Protein AF-A0A1B9JXK5-F1 (afdb_monomer_lite)

Sequence (72 aa):
MKIIVTRDDMIAVKQCSRGGREFFKRHGLDWNQFLKEGIDAEILKSTNDAMANQVIEHAERRTWVEVRKSKL

Radius of gyration: 12.25 Å; chains: 1; bounding box: 25×22×37 Å

Structure (mmCIF, N/CA/C/O backbone):
data_AF-A0A1B9JXK5-F1
#
_entry.id   AF-A0A1B9JXK5-F1
#
loop_
_atom_site.group_PDB
_atom_site.id
_atom_site.type_symbol
_atom_site.label_atom_id
_atom_site.label_alt_id
_atom_site.label_comp_id
_atom_site.label_asym_id
_atom_site.label_entity_id
_atom_site.label_seq_id
_atom_site.pdbx_PDB_ins_code
_atom_site.Cartn_x
_atom_site.Cartn_y
_atom_site.Cartn_z
_atom_site.occupancy
_atom_site.B_iso_or_equiv
_atom_site.auth_seq_id
_atom_site.auth_comp_id
_atom_site.auth_asym_id
_atom_site.auth_atom_id
_atom_site.pdbx_PDB_model_num
ATOM 1 N N . MET A 1 1 ? -6.291 -3.609 14.672 1.00 69.00 1 MET A N 1
ATOM 2 C CA . MET A 1 1 ? -5.096 -2.782 14.397 1.00 69.00 1 MET A CA 1
ATOM 3 C C . MET A 1 1 ? -5.226 -2.302 12.967 1.00 69.00 1 MET A C 1
ATOM 5 O O . MET A 1 1 ? -5.454 -3.143 12.110 1.00 69.00 1 MET A O 1
ATOM 9 N N . LYS A 1 2 ? -5.211 -0.990 12.723 1.00 87.94 2 LYS A N 1
ATOM 10 C CA . LYS A 1 2 ? -5.380 -0.443 11.371 1.00 87.94 2 LYS A CA 1
ATOM 11 C C . LYS A 1 2 ? -4.026 -0.464 10.665 1.00 87.94 2 LYS A C 1
ATOM 13 O O . LYS A 1 2 ? -3.078 0.110 11.194 1.00 87.94 2 LYS A O 1
ATOM 18 N N . ILE A 1 3 ? -3.930 -1.147 9.527 1.00 95.44 3 ILE A N 1
ATOM 19 C CA . ILE A 1 3 ? -2.685 -1.265 8.759 1.00 95.44 3 ILE A CA 1
ATOM 20 C C . ILE A 1 3 ? -2.802 -0.340 7.559 1.00 95.44 3 ILE A C 1
ATOM 22 O O . ILE A 1 3 ? -3.707 -0.487 6.741 1.00 95.44 3 ILE A O 1
ATOM 26 N N . ILE A 1 4 ? -1.908 0.644 7.493 1.00 97.00 4 ILE A N 1
ATOM 27 C CA . ILE A 1 4 ? -1.858 1.591 6.384 1.00 97.00 4 ILE A CA 1
ATOM 28 C C . ILE A 1 4 ? -0.830 1.094 5.382 1.00 97.00 4 ILE A C 1
ATOM 30 O O . ILE A 1 4 ? 0.360 0.994 5.691 1.00 97.00 4 ILE A O 1
ATOM 34 N N . VAL A 1 5 ? -1.312 0.794 4.182 1.00 96.94 5 VAL A N 1
ATOM 35 C CA . VAL A 1 5 ? -0.488 0.476 3.026 1.00 96.94 5 VAL A CA 1
ATOM 36 C C . VAL A 1 5 ? -0.016 1.779 2.405 1.00 96.94 5 VAL A C 1
ATOM 38 O O . VAL A 1 5 ? -0.812 2.682 2.143 1.00 96.94 5 VAL A O 1
ATOM 41 N N . THR A 1 6 ? 1.284 1.879 2.166 1.00 96.62 6 THR A N 1
ATOM 42 C CA . THR A 1 6 ? 1.917 3.083 1.626 1.00 96.62 6 THR A CA 1
ATOM 43 C C . THR A 1 6 ? 2.579 2.806 0.283 1.00 96.62 6 THR A C 1
ATOM 45 O O . THR A 1 6 ? 2.751 1.662 -0.142 1.00 96.62 6 THR A O 1
ATOM 48 N N . ARG A 1 7 ? 3.007 3.875 -0.395 1.00 95.44 7 ARG A N 1
ATOM 49 C CA . ARG A 1 7 ? 3.826 3.765 -1.607 1.00 95.44 7 ARG A CA 1
ATOM 50 C C . ARG A 1 7 ? 5.099 2.941 -1.375 1.00 95.44 7 ARG A C 1
ATOM 52 O O . ARG A 1 7 ? 5.518 2.238 -2.289 1.00 95.44 7 ARG A O 1
ATOM 59 N N . ASP A 1 8 ? 5.711 3.038 -0.197 1.00 94.88 8 ASP A N 1
ATOM 60 C CA . ASP A 1 8 ? 6.956 2.327 0.109 1.00 94.88 8 ASP A CA 1
ATOM 61 C C . ASP A 1 8 ? 6.752 0.807 0.088 1.00 94.88 8 ASP A C 1
ATOM 63 O O . ASP A 1 8 ? 7.518 0.086 -0.548 1.00 94.88 8 ASP A O 1
ATOM 67 N N . ASP A 1 9 ? 5.625 0.340 0.637 1.00 96.12 9 ASP A N 1
ATOM 68 C CA . ASP A 1 9 ? 5.225 -1.069 0.579 1.00 96.12 9 ASP A CA 1
ATOM 69 C C . ASP A 1 9 ? 5.094 -1.547 -0.875 1.00 96.12 9 ASP A C 1
ATOM 71 O O . ASP A 1 9 ? 5.553 -2.631 -1.231 1.00 96.12 9 ASP A O 1
ATOM 75 N N . MET A 1 10 ? 4.536 -0.698 -1.741 1.00 95.25 10 MET A N 1
ATOM 76 C CA . MET A 1 10 ? 4.393 -0.962 -3.173 1.00 95.25 10 MET A CA 1
ATOM 77 C C . MET A 1 10 ? 5.758 -1.066 -3.883 1.00 95.25 10 MET A C 1
ATOM 79 O O . MET A 1 10 ? 5.963 -1.938 -4.731 1.00 95.25 10 MET A O 1
ATOM 83 N N . ILE A 1 11 ? 6.712 -0.200 -3.523 1.00 94.06 11 ILE A N 1
ATOM 84 C CA . ILE A 1 11 ? 8.082 -0.215 -4.061 1.00 94.06 11 ILE A CA 1
ATOM 85 C C . ILE A 1 11 ? 8.833 -1.465 -3.593 1.00 94.06 11 ILE A C 1
ATOM 87 O O . ILE A 1 11 ? 9.501 -2.111 -4.403 1.00 94.06 11 ILE A O 1
ATOM 91 N N . ALA A 1 12 ? 8.698 -1.839 -2.320 1.00 95.62 12 ALA A N 1
ATOM 92 C CA . ALA A 1 12 ? 9.375 -2.992 -1.736 1.00 95.62 12 ALA A CA 1
ATOM 93 C C . ALA A 1 12 ? 8.993 -4.313 -2.424 1.00 95.62 12 ALA A C 1
ATOM 95 O O . ALA A 1 12 ? 9.845 -5.181 -2.622 1.00 95.62 12 ALA A O 1
ATOM 96 N N . VAL A 1 13 ? 7.741 -4.436 -2.879 1.00 95.81 13 VAL A N 1
ATOM 97 C CA . VAL A 1 13 ? 7.270 -5.592 -3.662 1.00 95.81 13 VAL A CA 1
ATOM 98 C C . VAL A 1 13 ? 7.430 -5.424 -5.180 1.00 95.81 13 VAL A C 1
ATOM 100 O O . VAL A 1 13 ? 6.886 -6.209 -5.952 1.00 95.81 13 VAL A O 1
ATOM 103 N N . LYS A 1 14 ? 8.197 -4.422 -5.632 1.00 94.69 14 LYS A N 1
ATOM 104 C CA . LYS A 1 14 ? 8.512 -4.152 -7.051 1.00 94.69 14 LYS A CA 1
ATOM 105 C C . LYS A 1 14 ? 7.281 -3.909 -7.934 1.00 94.69 14 LYS A C 1
ATOM 107 O O . LYS A 1 14 ? 7.315 -4.155 -9.141 1.00 94.69 14 LYS A O 1
ATOM 112 N N . GLN A 1 15 ? 6.204 -3.390 -7.355 1.00 91.38 15 GLN A N 1
ATOM 113 C CA . GLN A 1 15 ? 5.013 -3.005 -8.103 1.00 91.38 15 GLN A CA 1
ATOM 114 C C . GLN A 1 15 ? 5.228 -1.648 -8.785 1.00 91.38 15 GLN A C 1
ATOM 116 O O . GLN A 1 15 ? 5.804 -0.715 -8.222 1.00 91.38 15 GLN A O 1
ATOM 121 N N . CYS A 1 16 ? 4.786 -1.529 -10.039 1.00 92.38 16 CYS A N 1
ATOM 122 C CA . CYS A 1 16 ? 5.028 -0.327 -10.837 1.00 92.38 16 CYS A CA 1
ATOM 123 C C . CYS A 1 16 ? 3.925 0.728 -10.647 1.00 92.38 16 CYS A C 1
ATOM 125 O O . CYS A 1 16 ? 2.738 0.406 -10.600 1.00 92.38 16 CYS A O 1
ATOM 127 N N . SER A 1 17 ? 4.296 2.016 -10.639 1.00 91.75 17 SER A N 1
ATOM 128 C CA . SER A 1 17 ? 3.344 3.134 -10.482 1.00 91.75 17 SER A CA 1
ATOM 129 C C . SER A 1 17 ? 2.254 3.166 -11.553 1.00 91.75 17 SER A C 1
ATOM 131 O O . SER A 1 17 ? 1.139 3.603 -11.286 1.00 91.75 17 SER A O 1
ATOM 133 N N . ARG A 1 18 ? 2.557 2.691 -12.770 1.00 94.38 18 ARG A N 1
ATOM 134 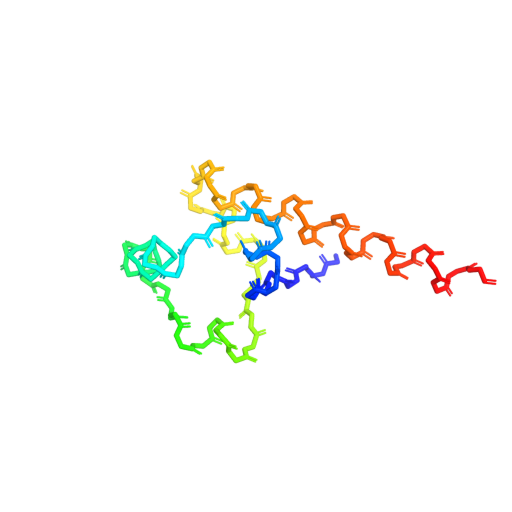C CA . ARG A 1 18 ? 1.567 2.587 -13.851 1.00 94.38 18 ARG A CA 1
ATOM 135 C C . ARG A 1 18 ? 0.481 1.565 -13.514 1.00 94.38 18 ARG A C 1
ATOM 137 O O . ARG A 1 18 ? -0.695 1.872 -13.665 1.00 94.38 18 ARG A O 1
ATOM 144 N N . GLY A 1 19 ? 0.880 0.379 -13.050 1.00 93.56 19 GLY A N 1
ATOM 145 C CA . GLY A 1 19 ? -0.042 -0.680 -12.640 1.00 93.56 19 GLY A CA 1
ATOM 146 C C . GLY A 1 19 ? -0.879 -0.260 -11.437 1.00 93.56 19 GLY A C 1
ATOM 147 O O . GLY A 1 19 ? -2.096 -0.401 -11.473 1.00 93.56 19 GLY A O 1
ATOM 148 N N . GLY A 1 20 ? -0.244 0.361 -10.436 1.00 93.94 20 GLY A N 1
ATOM 149 C CA . GLY A 1 20 ? -0.941 0.932 -9.282 1.00 93.94 20 GLY A CA 1
ATOM 150 C C . GLY A 1 20 ? -2.001 1.954 -9.693 1.00 93.94 20 GLY A C 1
ATOM 151 O O . GLY A 1 20 ? -3.161 1.820 -9.325 1.00 93.94 20 GLY A O 1
ATOM 152 N N . ARG A 1 21 ? -1.661 2.928 -10.544 1.00 95.56 21 ARG A N 1
ATOM 153 C CA . ARG A 1 21 ? -2.629 3.941 -10.993 1.00 95.56 21 ARG A CA 1
ATOM 154 C C . ARG A 1 21 ? -3.830 3.339 -11.732 1.00 95.56 21 ARG A C 1
ATOM 156 O O . ARG A 1 21 ? -4.959 3.761 -11.492 1.00 95.56 21 ARG A O 1
ATOM 163 N N . GLU A 1 22 ? -3.599 2.369 -12.616 1.00 96.19 22 GLU A N 1
ATOM 164 C CA . GLU A 1 22 ? -4.679 1.679 -13.333 1.00 96.19 22 GLU A CA 1
ATOM 165 C C . GLU A 1 22 ? -5.552 0.842 -12.392 1.00 96.19 22 GLU A C 1
ATOM 167 O O . GLU A 1 22 ? -6.775 0.868 -12.517 1.00 96.19 22 GLU A O 1
ATOM 172 N N . PHE A 1 23 ? -4.948 0.152 -11.422 1.00 95.88 23 PHE A N 1
ATOM 173 C CA . PHE A 1 23 ? -5.670 -0.572 -10.377 1.00 95.88 23 PHE A CA 1
ATOM 174 C C . PHE A 1 23 ? -6.574 0.374 -9.575 1.00 95.88 23 PHE A C 1
ATOM 176 O O . PHE A 1 23 ? -7.783 0.162 -9.510 1.00 95.88 23 PHE A O 1
ATOM 183 N N . PHE A 1 24 ? -6.027 1.478 -9.060 1.00 96.62 24 PHE A N 1
ATOM 184 C CA . PHE A 1 24 ? -6.798 2.462 -8.294 1.00 96.62 24 PHE A CA 1
ATOM 185 C C . PHE A 1 24 ? -7.976 3.011 -9.108 1.00 96.62 24 PHE A C 1
ATOM 187 O O . PHE A 1 24 ? -9.104 3.040 -8.623 1.00 96.62 24 PHE A O 1
ATOM 194 N N . LYS A 1 25 ? -7.753 3.336 -10.386 1.00 96.88 25 LYS A N 1
ATOM 195 C CA . LYS A 1 25 ? -8.815 3.786 -11.294 1.00 96.88 25 LYS A CA 1
ATOM 196 C C . LYS A 1 25 ? -9.917 2.736 -11.488 1.00 96.88 25 LYS A C 1
ATOM 198 O O . LYS A 1 25 ? -11.090 3.098 -11.479 1.00 96.88 25 LYS A O 1
ATOM 203 N N . ARG A 1 26 ? -9.566 1.455 -11.663 1.00 96.25 26 ARG A N 1
ATOM 204 C CA . ARG A 1 26 ? -10.538 0.355 -11.845 1.00 96.25 26 ARG A CA 1
ATOM 205 C C . ARG A 1 26 ? -11.414 0.130 -10.615 1.00 96.25 26 ARG A C 1
ATOM 207 O O . ARG A 1 26 ? -12.576 -0.222 -10.771 1.00 96.25 26 ARG A O 1
ATOM 214 N N . HIS A 1 27 ? -10.865 0.353 -9.425 1.00 95.62 27 HIS A N 1
ATOM 215 C CA . HIS A 1 27 ? -11.561 0.145 -8.154 1.00 95.62 27 HIS A CA 1
ATOM 216 C C . HIS A 1 27 ? -12.178 1.426 -7.566 1.00 95.62 27 HIS A C 1
ATOM 218 O O . HIS A 1 27 ? -12.677 1.397 -6.446 1.00 95.62 27 HIS A O 1
ATOM 224 N N . GLY A 1 28 ? -12.164 2.547 -8.300 1.00 95.75 28 GLY A N 1
ATOM 225 C CA . GLY A 1 28 ? -12.732 3.816 -7.826 1.00 95.75 28 GLY A CA 1
ATOM 226 C C . GLY A 1 28 ? -11.968 4.439 -6.651 1.00 95.75 28 GLY A C 1
ATOM 227 O O . GLY A 1 28 ? -12.548 5.183 -5.866 1.00 95.75 28 GLY A O 1
ATOM 228 N N . LEU A 1 29 ? -10.680 4.123 -6.518 1.00 96.06 29 LEU A N 1
ATOM 229 C CA . LEU A 1 29 ? -9.800 4.612 -5.460 1.00 96.06 29 LEU A CA 1
ATOM 230 C C . LEU A 1 29 ? -8.982 5.819 -5.940 1.00 96.06 29 LEU A C 1
ATOM 232 O O . LEU A 1 29 ? -8.597 5.910 -7.109 1.00 96.06 29 LEU A O 1
ATOM 236 N N . ASP A 1 30 ? -8.646 6.727 -5.021 1.00 96.06 30 ASP A N 1
ATOM 237 C CA . ASP A 1 30 ? -7.848 7.913 -5.338 1.00 96.06 30 ASP A CA 1
ATOM 238 C C . ASP A 1 30 ? -6.340 7.633 -5.219 1.00 96.06 30 ASP A C 1
ATOM 240 O O . ASP A 1 30 ? -5.775 7.471 -4.134 1.00 96.06 30 ASP A O 1
ATOM 244 N N . TRP A 1 31 ? -5.667 7.601 -6.372 1.00 95.50 31 TRP A N 1
ATOM 245 C CA . TRP A 1 31 ? -4.220 7.401 -6.458 1.00 95.50 31 TRP A CA 1
ATOM 246 C C . TRP A 1 31 ? -3.410 8.537 -5.814 1.00 95.50 31 TRP A C 1
ATOM 248 O O . TRP A 1 31 ? -2.376 8.292 -5.197 1.00 95.50 31 TRP A O 1
ATOM 258 N N . ASN A 1 32 ? -3.851 9.790 -5.952 1.00 95.88 32 ASN A N 1
ATOM 259 C CA . ASN A 1 32 ? -3.134 10.937 -5.396 1.00 95.88 32 ASN A CA 1
ATOM 260 C C . ASN A 1 32 ? -3.267 10.991 -3.875 1.00 95.88 32 ASN A C 1
ATOM 262 O O . ASN A 1 32 ? -2.306 11.361 -3.199 1.00 95.88 32 ASN A O 1
ATOM 266 N N . GLN A 1 33 ? -4.430 10.616 -3.342 1.00 96.19 33 GLN A N 1
ATOM 267 C CA . GLN A 1 33 ? -4.635 10.482 -1.907 1.00 96.19 33 GLN A CA 1
ATOM 268 C C . GLN A 1 33 ? -3.734 9.384 -1.335 1.00 96.19 33 GLN A C 1
ATOM 270 O O . GLN A 1 33 ? -3.003 9.630 -0.377 1.00 96.19 33 GLN A O 1
ATOM 275 N N . PHE A 1 34 ? -3.679 8.221 -1.992 1.00 96.38 34 PHE A N 1
ATOM 276 C CA . PHE A 1 34 ? -2.790 7.126 -1.598 1.00 96.38 34 PHE A CA 1
ATOM 277 C C . PHE A 1 34 ? -1.313 7.537 -1.531 1.00 96.38 34 PHE A C 1
ATOM 279 O O . PHE A 1 34 ? -0.609 7.163 -0.596 1.00 96.38 34 PHE A O 1
ATOM 286 N N . LEU A 1 35 ? -0.830 8.342 -2.482 1.00 95.19 35 LEU A N 1
ATOM 287 C CA . LEU A 1 35 ? 0.558 8.817 -2.466 1.00 95.19 35 LEU A CA 1
ATOM 288 C C . LEU A 1 35 ? 0.880 9.749 -1.286 1.00 95.19 35 LEU A C 1
ATOM 290 O O . LEU A 1 35 ? 2.051 9.858 -0.924 1.00 95.19 35 LEU A O 1
ATOM 294 N N . LYS A 1 36 ? -0.122 10.433 -0.723 1.00 95.62 36 LYS A N 1
ATOM 295 C CA . LYS A 1 36 ? 0.046 11.386 0.384 1.00 95.62 36 LYS A CA 1
ATOM 296 C C . LYS A 1 36 ? -0.154 10.734 1.747 1.00 95.62 36 LYS A C 1
ATOM 298 O O . LYS A 1 36 ? 0.633 10.976 2.654 1.00 95.62 36 LYS A O 1
ATOM 303 N N . GLU A 1 37 ? -1.211 9.942 1.882 1.00 95.38 37 GLU A N 1
ATOM 304 C CA . GLU A 1 37 ? -1.713 9.460 3.175 1.00 95.38 37 GLU A CA 1
ATOM 305 C C . GLU A 1 37 ? -1.627 7.932 3.318 1.00 95.38 37 GLU A C 1
ATOM 307 O O . GLU A 1 37 ? -1.777 7.399 4.417 1.00 95.38 37 GLU A O 1
ATOM 312 N N . GLY A 1 38 ? -1.372 7.210 2.223 1.00 96.06 38 GLY A N 1
ATOM 313 C CA . GLY A 1 38 ? -1.575 5.766 2.155 1.00 96.06 38 GLY A CA 1
ATOM 314 C C . GLY A 1 38 ? -3.057 5.393 2.066 1.00 96.06 38 GLY A C 1
ATOM 315 O O . GLY A 1 38 ? -3.923 6.230 1.815 1.00 96.06 38 GLY A O 1
ATOM 316 N N . ILE A 1 39 ? -3.353 4.106 2.229 1.00 97.00 39 ILE A N 1
ATOM 317 C CA . ILE A 1 39 ? -4.717 3.567 2.219 1.00 97.00 39 ILE A CA 1
ATOM 318 C C . ILE A 1 39 ? -4.854 2.452 3.254 1.00 97.00 39 ILE A C 1
ATOM 320 O O . ILE A 1 39 ? -3.885 1.763 3.570 1.00 97.00 39 ILE A O 1
ATOM 324 N N . ASP A 1 40 ? -6.057 2.269 3.794 1.00 97.12 40 ASP A N 1
ATOM 325 C CA . ASP A 1 40 ? -6.345 1.144 4.682 1.00 97.12 40 ASP A CA 1
ATOM 326 C C . ASP A 1 40 ? -6.204 -0.188 3.926 1.00 97.12 40 ASP A C 1
ATOM 328 O O . ASP A 1 40 ? -6.771 -0.363 2.842 1.00 97.12 40 ASP A O 1
ATOM 332 N N . ALA A 1 41 ? -5.460 -1.130 4.505 1.00 96.69 41 ALA A N 1
ATOM 333 C CA . ALA A 1 41 ? -5.290 -2.469 3.960 1.00 96.69 41 ALA A CA 1
ATOM 334 C C . ALA A 1 41 ? -6.633 -3.187 3.747 1.00 96.69 41 ALA A C 1
ATOM 336 O O . ALA A 1 41 ? -6.764 -3.938 2.785 1.00 96.69 41 ALA A O 1
ATOM 337 N N . GLU A 1 42 ? -7.646 -2.931 4.579 1.00 95.88 42 GLU A N 1
ATOM 338 C CA . GLU A 1 42 ? -8.970 -3.549 4.436 1.00 95.88 42 GLU A CA 1
ATOM 339 C C . GLU A 1 42 ? -9.686 -3.093 3.152 1.00 95.88 42 GLU A C 1
ATOM 341 O O . GLU A 1 42 ? -10.366 -3.890 2.501 1.00 95.88 42 GLU A O 1
ATOM 346 N N . ILE A 1 43 ? -9.467 -1.844 2.718 1.00 95.69 43 ILE A N 1
ATOM 347 C CA . ILE A 1 43 ? -9.998 -1.346 1.439 1.00 95.69 43 ILE A CA 1
ATOM 348 C C . ILE A 1 43 ? -9.359 -2.121 0.285 1.00 95.69 43 ILE A C 1
ATOM 350 O O . ILE A 1 43 ? -10.059 -2.568 -0.621 1.00 95.69 43 ILE A O 1
ATOM 354 N N . LEU A 1 44 ? -8.045 -2.348 0.337 1.00 95.25 44 LEU A N 1
ATOM 355 C CA . LEU A 1 44 ? -7.346 -3.136 -0.676 1.00 95.25 44 LEU A CA 1
ATOM 356 C C . LEU A 1 44 ? -7.766 -4.614 -0.651 1.00 95.25 44 LEU A C 1
ATOM 358 O O . LEU A 1 44 ? -7.988 -5.184 -1.716 1.00 95.25 44 LEU A O 1
ATOM 362 N N . LYS A 1 45 ? -7.971 -5.223 0.525 1.00 95.56 45 LYS A N 1
ATOM 363 C CA . LYS A 1 45 ? -8.459 -6.612 0.649 1.00 95.56 45 LYS A CA 1
ATOM 364 C C . LYS A 1 45 ? -9.825 -6.806 -0.006 1.00 95.56 45 LYS A C 1
ATOM 366 O O . LYS A 1 45 ? -10.055 -7.830 -0.644 1.00 95.56 45 LYS A O 1
ATOM 371 N N . SER A 1 46 ? -10.707 -5.808 0.084 1.00 95.75 46 SER A N 1
ATOM 372 C CA . SER A 1 46 ? -12.043 -5.866 -0.529 1.00 95.75 46 SER A CA 1
ATOM 373 C C . SER A 1 46 ? -12.017 -5.997 -2.059 1.00 95.75 46 SER A C 1
ATOM 375 O O . SER A 1 46 ? -12.982 -6.475 -2.651 1.00 95.75 46 SER A O 1
ATOM 377 N N . THR A 1 47 ? -10.903 -5.631 -2.705 1.00 94.25 47 THR A N 1
ATOM 378 C CA . THR A 1 47 ? -10.733 -5.759 -4.161 1.00 94.25 47 THR A CA 1
ATOM 379 C C . THR A 1 47 ? -10.491 -7.199 -4.622 1.00 94.25 47 THR A C 1
ATOM 381 O O . THR A 1 47 ? -10.656 -7.480 -5.808 1.00 94.25 47 THR A O 1
ATOM 384 N N . ASN A 1 48 ? -10.124 -8.105 -3.701 1.00 93.06 48 ASN A N 1
ATOM 385 C CA . ASN A 1 48 ? -9.751 -9.497 -3.970 1.00 93.06 48 ASN A CA 1
ATOM 386 C C . ASN A 1 48 ? -8.697 -9.649 -5.092 1.00 93.06 48 ASN A C 1
ATOM 388 O O . ASN A 1 48 ? -8.739 -10.593 -5.883 1.00 93.06 48 ASN A O 1
ATOM 392 N N . ASP A 1 49 ? -7.757 -8.704 -5.173 1.00 94.81 49 ASP A N 1
ATOM 393 C CA . ASP A 1 49 ? -6.699 -8.682 -6.182 1.00 94.81 49 ASP A CA 1
ATOM 394 C C . ASP A 1 49 ? -5.394 -9.299 -5.659 1.00 94.81 49 ASP A C 1
ATOM 396 O O . ASP A 1 49 ? -4.881 -8.953 -4.591 1.00 94.81 49 ASP A O 1
ATOM 400 N N . ALA A 1 50 ? -4.823 -10.213 -6.444 1.00 93.88 50 ALA A N 1
ATOM 401 C CA . ALA A 1 50 ? -3.620 -10.943 -6.057 1.00 93.88 50 ALA A CA 1
ATOM 402 C C . ALA A 1 50 ? -2.378 -10.045 -5.928 1.00 93.88 50 ALA A C 1
ATOM 404 O O . ALA A 1 50 ? -1.494 -10.346 -5.126 1.00 93.88 50 ALA A O 1
ATOM 405 N N . MET A 1 51 ? -2.281 -8.955 -6.697 1.00 93.25 51 MET A N 1
ATOM 406 C CA . MET A 1 51 ? -1.166 -8.017 -6.563 1.00 93.25 51 MET A CA 1
ATOM 407 C C . MET A 1 51 ? -1.347 -7.115 -5.347 1.00 93.25 51 MET A C 1
ATOM 409 O O . MET A 1 51 ? -0.377 -6.870 -4.633 1.00 93.25 51 MET A O 1
ATOM 413 N N . ALA A 1 52 ? -2.571 -6.652 -5.082 1.00 94.88 52 ALA A N 1
ATOM 414 C CA . ALA A 1 52 ? -2.885 -5.875 -3.887 1.00 94.88 52 ALA A CA 1
ATOM 415 C C . ALA A 1 52 ? -2.543 -6.661 -2.611 1.00 94.88 52 ALA A C 1
ATOM 417 O O . ALA A 1 52 ? -1.919 -6.108 -1.703 1.00 94.88 52 ALA A O 1
ATOM 418 N N . ASN A 1 53 ? -2.849 -7.963 -2.583 1.00 95.69 53 ASN A N 1
ATOM 419 C CA . ASN A 1 53 ? -2.517 -8.847 -1.464 1.00 95.69 53 ASN A CA 1
ATOM 420 C C . ASN A 1 53 ? -1.012 -8.885 -1.160 1.00 95.69 53 ASN A C 1
ATOM 422 O O . ASN A 1 53 ? -0.633 -8.768 0.000 1.00 95.69 53 ASN A O 1
ATOM 426 N N . GLN A 1 54 ? -0.144 -8.922 -2.178 1.00 95.62 54 GLN A N 1
ATOM 427 C CA . GLN A 1 54 ? 1.311 -8.899 -1.960 1.00 95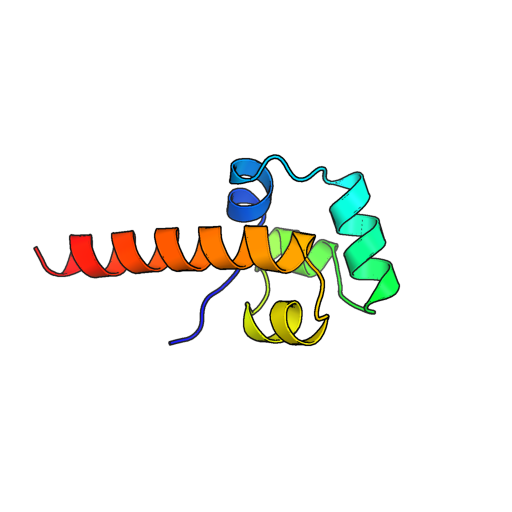.62 54 GLN A CA 1
ATOM 428 C C . GLN A 1 54 ? 1.775 -7.612 -1.265 1.00 95.62 54 GLN A C 1
ATOM 430 O O . GLN A 1 54 ? 2.654 -7.643 -0.400 1.00 95.62 54 GLN A O 1
ATOM 435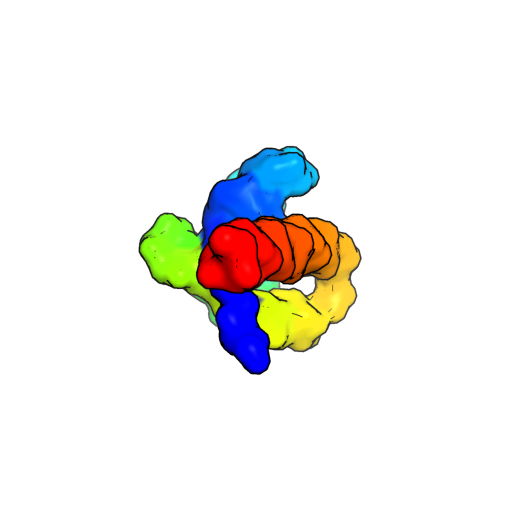 N N . VAL A 1 55 ? 1.184 -6.470 -1.635 1.00 96.31 55 VAL A N 1
ATOM 436 C CA . VAL A 1 55 ? 1.491 -5.174 -1.012 1.00 96.31 55 VAL A CA 1
ATOM 437 C C . VAL A 1 55 ? 0.986 -5.149 0.437 1.00 96.31 55 VAL A C 1
ATOM 439 O O . VAL A 1 55 ? 1.697 -4.683 1.328 1.00 96.31 55 VAL A O 1
ATOM 442 N N . ILE A 1 56 ? -0.210 -5.696 0.687 1.00 96.50 56 ILE A N 1
ATOM 443 C CA . ILE A 1 56 ? -0.782 -5.838 2.033 1.00 96.50 56 ILE A CA 1
ATOM 444 C C . ILE A 1 56 ? 0.137 -6.688 2.915 1.00 96.50 56 ILE A C 1
ATOM 446 O O . ILE A 1 56 ? 0.540 -6.229 3.979 1.00 96.50 56 ILE A O 1
ATOM 450 N N . GLU A 1 57 ? 0.549 -7.873 2.462 1.00 96.06 57 GLU A N 1
ATOM 451 C CA . GLU A 1 57 ? 1.434 -8.770 3.219 1.00 96.06 57 GLU A CA 1
ATOM 452 C C . GLU A 1 57 ? 2.780 -8.116 3.572 1.00 96.06 57 GLU A C 1
ATOM 454 O O . GLU A 1 57 ? 3.388 -8.404 4.609 1.00 96.06 57 GLU A O 1
ATOM 459 N N . HIS A 1 58 ? 3.293 -7.232 2.711 1.00 96.50 58 HIS A N 1
ATOM 460 C CA . HIS A 1 58 ? 4.474 -6.438 3.038 1.00 96.50 58 HIS A CA 1
ATOM 461 C C . HIS A 1 58 ? 4.183 -5.412 4.141 1.00 96.50 58 HIS A C 1
ATOM 463 O O . HIS A 1 58 ? 4.923 -5.355 5.126 1.00 96.50 58 HIS A O 1
ATOM 469 N N . ALA A 1 59 ? 3.094 -4.650 4.018 1.00 96.38 59 ALA A N 1
ATOM 470 C CA . ALA A 1 59 ? 2.692 -3.663 5.018 1.00 96.38 59 ALA A CA 1
ATOM 471 C C . ALA A 1 59 ? 2.412 -4.304 6.390 1.00 96.38 59 ALA A C 1
ATOM 473 O O . ALA A 1 59 ? 2.789 -3.752 7.429 1.00 96.38 59 ALA A O 1
ATOM 474 N N . GLU A 1 60 ? 1.812 -5.497 6.410 1.00 94.94 60 GLU A N 1
ATOM 475 C CA . GLU A 1 60 ? 1.581 -6.283 7.626 1.00 94.94 60 GLU A CA 1
ATOM 476 C C . GLU A 1 60 ? 2.906 -6.675 8.295 1.00 94.94 60 GLU A C 1
ATOM 478 O O . GLU A 1 60 ? 3.084 -6.453 9.497 1.00 94.94 60 GLU A O 1
ATOM 483 N N . ARG A 1 61 ? 3.880 -7.177 7.521 1.00 93.88 61 ARG A N 1
ATOM 484 C CA . ARG A 1 61 ? 5.221 -7.510 8.032 1.00 93.88 61 ARG A CA 1
ATOM 485 C C . ARG A 1 61 ? 5.963 -6.288 8.559 1.00 93.88 61 ARG A C 1
ATOM 487 O O . ARG A 1 61 ? 6.533 -6.363 9.647 1.00 93.88 61 ARG A O 1
ATOM 494 N N . ARG A 1 62 ? 5.935 -5.171 7.827 1.00 92.94 62 ARG A N 1
ATOM 495 C CA . ARG A 1 62 ? 6.540 -3.900 8.250 1.00 92.94 62 ARG A CA 1
ATOM 496 C C . ARG A 1 62 ? 5.972 -3.457 9.602 1.00 92.94 62 ARG A C 1
ATOM 498 O O . ARG A 1 62 ? 6.731 -3.306 10.557 1.00 92.94 62 ARG A O 1
ATOM 505 N N . THR A 1 63 ? 4.644 -3.397 9.709 1.00 90.06 63 THR A N 1
ATOM 506 C CA . THR A 1 63 ? 3.943 -3.009 10.944 1.00 90.06 63 THR A CA 1
ATOM 507 C C . THR A 1 63 ? 4.276 -3.950 12.106 1.00 90.06 63 THR A C 1
ATOM 509 O O . THR A 1 63 ? 4.507 -3.510 13.231 1.00 90.06 63 THR A O 1
ATOM 512 N N . TRP A 1 64 ? 4.338 -5.261 11.857 1.00 85.75 64 TRP A N 1
ATOM 513 C CA . TRP A 1 64 ? 4.664 -6.243 12.893 1.00 85.75 64 TRP A CA 1
ATOM 514 C C . TRP A 1 64 ? 6.100 -6.097 13.416 1.00 85.75 64 TRP A C 1
ATOM 516 O O . TRP A 1 64 ? 6.332 -6.197 14.624 1.00 85.75 64 TRP A O 1
ATOM 526 N N . VAL A 1 65 ? 7.065 -5.813 12.533 1.00 78.69 65 VAL A N 1
ATOM 527 C CA . VAL A 1 65 ? 8.456 -5.527 12.921 1.00 78.69 65 VAL A CA 1
ATOM 528 C C . VAL A 1 65 ? 8.538 -4.264 13.781 1.00 78.69 65 VAL A C 1
ATOM 530 O O . VAL A 1 65 ? 9.256 -4.262 14.781 1.00 78.69 65 VAL A O 1
ATOM 533 N N . GLU A 1 66 ? 7.792 -3.214 13.434 1.00 75.12 66 GLU A N 1
ATOM 534 C CA . GLU A 1 66 ? 7.735 -1.964 14.206 1.00 75.12 66 GLU A CA 1
ATOM 535 C C . GLU A 1 66 ? 7.190 -2.199 15.624 1.00 75.12 66 GLU A C 1
ATOM 537 O O . GLU A 1 66 ? 7.821 -1.806 16.608 1.00 75.12 66 GLU A O 1
ATOM 542 N N . VAL A 1 67 ? 6.079 -2.933 15.748 1.00 73.25 67 VAL A N 1
ATOM 543 C CA . VAL A 1 67 ? 5.487 -3.287 17.051 1.00 73.25 67 VAL A CA 1
ATOM 544 C C . VAL A 1 67 ? 6.457 -4.108 17.900 1.00 73.25 67 VAL A C 1
ATOM 546 O O . VAL A 1 67 ? 6.576 -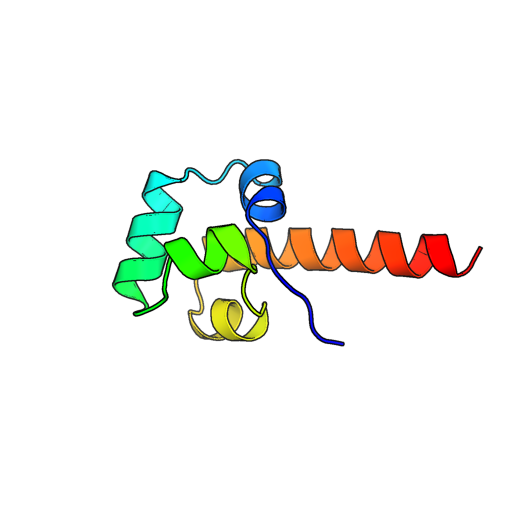3.884 19.105 1.00 73.25 67 VAL A O 1
ATOM 549 N N . ARG A 1 68 ? 7.174 -5.059 17.292 1.00 73.56 68 ARG A N 1
ATOM 550 C CA . ARG A 1 68 ? 8.105 -5.929 18.019 1.00 73.56 68 ARG A CA 1
ATOM 551 C C . ARG A 1 68 ? 9.366 -5.192 18.476 1.00 73.56 68 ARG A C 1
ATOM 553 O O . ARG A 1 68 ? 9.851 -5.488 19.562 1.00 73.56 68 ARG A O 1
ATOM 560 N N . LYS A 1 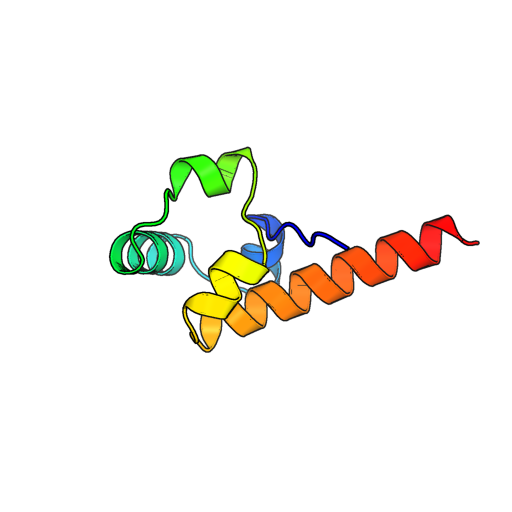69 ? 9.867 -4.228 17.694 1.00 65.94 69 LYS A N 1
ATOM 561 C CA . LYS A 1 69 ? 10.985 -3.352 18.092 1.00 65.94 69 LYS A CA 1
ATOM 562 C C . LYS A 1 69 ? 10.611 -2.409 19.231 1.00 65.94 69 LYS A C 1
ATOM 564 O O . LYS A 1 69 ? 11.429 -2.196 20.105 1.00 65.94 69 LYS A O 1
ATOM 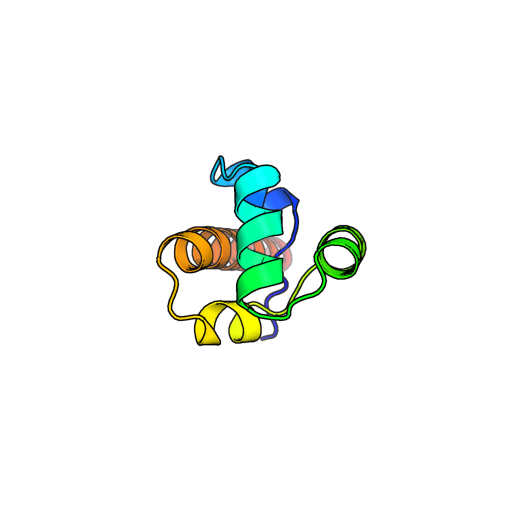569 N N . SER A 1 70 ? 9.386 -1.886 19.245 1.00 68.81 70 SER A N 1
ATOM 570 C CA . SER A 1 70 ? 8.915 -0.992 20.314 1.00 68.81 70 SER A CA 1
ATOM 571 C C . SER A 1 70 ? 8.708 -1.693 21.665 1.00 68.81 70 SER A C 1
ATOM 573 O O . SER A 1 70 ? 8.468 -1.019 22.664 1.00 68.81 70 SER A O 1
ATOM 575 N N . LYS A 1 71 ? 8.717 -3.031 21.692 1.00 58.69 71 LYS A N 1
ATOM 576 C CA . LYS A 1 71 ? 8.474 -3.846 22.891 1.00 58.69 71 LYS A CA 1
ATOM 577 C C . LYS A 1 71 ? 9.764 -4.407 23.516 1.00 58.69 71 LYS A C 1
ATOM 579 O O . LYS A 1 71 ? 9.674 -5.128 24.507 1.00 58.69 71 LYS A O 1
ATOM 584 N N . LEU A 1 72 ? 10.917 -4.110 22.913 1.00 51.00 72 LEU A N 1
ATOM 585 C CA . LEU A 1 72 ? 12.276 -4.383 23.394 1.00 51.00 72 LEU A CA 1
ATOM 586 C C . LEU A 1 72 ? 12.884 -3.084 23.923 1.00 51.00 72 LEU A C 1
ATOM 588 O O . LEU A 1 72 ? 13.598 -3.170 24.942 1.00 51.00 72 LEU A O 1
#

Foldseek 3Di:
DWQFQAVVLCVVLVHDLVNVVVVCVVLVHDPVCCHPPGDTLVSLVVVVDPSSVSSSVSSVVVVVVVVVVVVD

Secondary structure (DSSP, 8-state):
---EE-HHHHHHTT--HHHHHHHHHHTT--HHHHHHH-EEHHHHHTTT-HHHHHHHHHHHHHHHHHHHHTT-

pLDDT: mean 91.64, std 9.51, range [51.0, 97.12]